Protein AF-T1BI16-F1 (afdb_monomer)

Mean predicted aligned error: 7.41 Å

Secondary structure (DSSP, 8-state):
---GGG-SPPP------EEEEEEEEETTTEEEEEEEEEESTT----EEE-S-STT--S-EE---SEEEEEEE---

Organism: NCBI:txid410659

Sequence (75 aa):
RAGFADEEQLPHVYQVNFSVQRAFHVPGIGTVTDRIAVLNVFDRINLIRPAEGIGIFQSAYGLRRTIYDTITVPI

Radius of gyration: 19.72 Å; Cα contacts (8 Å, |Δi|>4): 131; chains: 1; bounding box: 38×24×56 Å

Nearest PDB structures (foldseek):
  9e9r-assembly1_A  TM=5.858E-01  e=6.149E+00  Homo sapiens

pLDDT: mean 85.94, std 13.82, range [44.69, 97.88]

Structure (mmCIF, N/CA/C/O backbone):
data_AF-T1BI16-F1
#
_entry.id   AF-T1BI16-F1
#
loop_
_atom_site.group_PDB
_atom_site.id
_atom_site.type_symbol
_atom_site.label_atom_id
_atom_site.label_alt_id
_atom_site.label_comp_id
_atom_site.label_asym_id
_atom_site.label_entity_id
_atom_site.label_seq_id
_atom_site.pdbx_PDB_ins_code
_atom_site.Cartn_x
_atom_site.Cartn_y
_atom_site.Cartn_z
_atom_site.occupancy
_atom_site.B_iso_or_equiv
_atom_site.auth_seq_id
_atom_si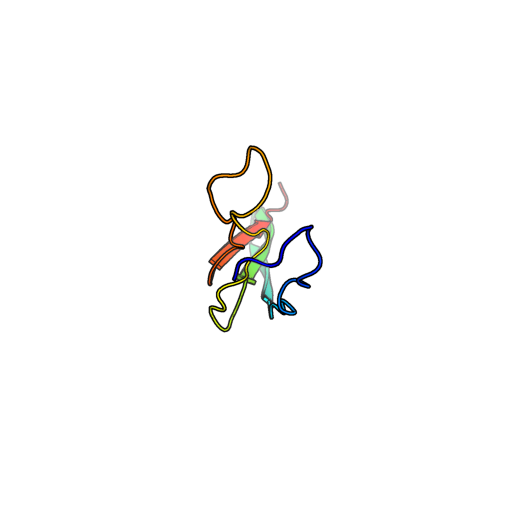te.auth_comp_id
_atom_site.auth_asym_id
_atom_site.auth_atom_id
_atom_site.pdbx_PDB_model_num
ATOM 1 N N . ARG A 1 1 ? 16.293 -4.883 -22.000 1.00 48.03 1 ARG A N 1
ATOM 2 C CA . ARG A 1 1 ? 16.301 -5.357 -23.400 1.00 48.03 1 ARG A CA 1
ATOM 3 C C . ARG A 1 1 ? 16.506 -4.072 -24.162 1.00 48.03 1 ARG A C 1
ATOM 5 O O . ARG A 1 1 ? 15.698 -3.193 -23.958 1.00 48.03 1 ARG A O 1
ATOM 12 N N . ALA A 1 2 ? 17.631 -3.924 -24.860 1.00 44.69 2 ALA A N 1
ATOM 13 C CA . ALA A 1 2 ? 18.049 -2.629 -25.383 1.00 44.69 2 ALA A CA 1
ATOM 14 C C . ALA A 1 2 ? 17.485 -2.416 -26.794 1.00 44.69 2 ALA A C 1
ATOM 16 O O . ALA A 1 2 ? 18.062 -2.901 -27.770 1.00 44.69 2 ALA A O 1
ATOM 17 N N . GLY A 1 3 ? 16.357 -1.713 -26.882 1.00 50.03 3 GLY A N 1
ATOM 18 C CA . GLY A 1 3 ? 15.849 -1.120 -28.116 1.00 50.03 3 GLY A CA 1
ATOM 19 C C . GLY A 1 3 ? 16.487 0.251 -28.340 1.00 50.03 3 GLY A C 1
ATOM 20 O O . GLY A 1 3 ? 16.498 1.095 -27.447 1.00 50.03 3 GLY A O 1
ATOM 21 N N . PHE A 1 4 ? 17.063 0.469 -29.520 1.00 58.78 4 PHE A N 1
ATOM 22 C CA . PHE A 1 4 ? 17.600 1.769 -29.921 1.00 58.78 4 PHE A CA 1
ATOM 23 C C . PHE A 1 4 ? 16.447 2.792 -29.963 1.00 58.78 4 PHE A C 1
ATOM 25 O O . PHE A 1 4 ? 15.392 2.490 -30.507 1.00 58.78 4 PHE A O 1
ATOM 32 N N . ALA A 1 5 ? 16.647 3.982 -29.388 1.00 54.47 5 ALA A N 1
ATOM 33 C CA . ALA A 1 5 ? 15.721 5.123 -29.463 1.00 54.47 5 ALA A CA 1
ATOM 34 C C . ALA A 1 5 ? 14.329 4.967 -28.798 1.00 54.47 5 ALA A C 1
ATOM 36 O O . ALA A 1 5 ? 13.340 5.448 -29.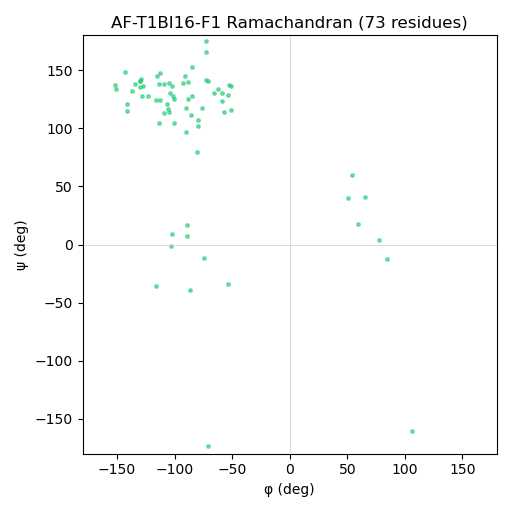342 1.00 54.47 5 ALA A O 1
ATOM 37 N N . ASP A 1 6 ? 14.240 4.348 -27.611 1.00 55.94 6 ASP A N 1
ATOM 38 C CA . ASP A 1 6 ? 13.006 4.307 -26.792 1.00 55.94 6 ASP A CA 1
ATOM 39 C C . ASP A 1 6 ? 11.784 3.653 -27.490 1.00 55.94 6 ASP A C 1
ATOM 41 O O . ASP A 1 6 ? 10.643 3.806 -27.054 1.00 55.94 6 ASP A O 1
ATOM 45 N N . GLU A 1 7 ? 12.008 2.884 -28.563 1.00 56.03 7 GLU A N 1
ATOM 46 C CA . GLU A 1 7 ? 10.955 2.204 -29.338 1.00 56.03 7 GLU A CA 1
ATOM 47 C C . GLU A 1 7 ? 10.373 0.968 -28.624 1.00 56.03 7 GLU A C 1
ATOM 49 O O . GLU A 1 7 ? 9.337 0.433 -29.029 1.00 56.03 7 GLU A O 1
ATOM 54 N N . GLU A 1 8 ? 11.005 0.504 -27.541 1.00 61.50 8 GLU A N 1
ATO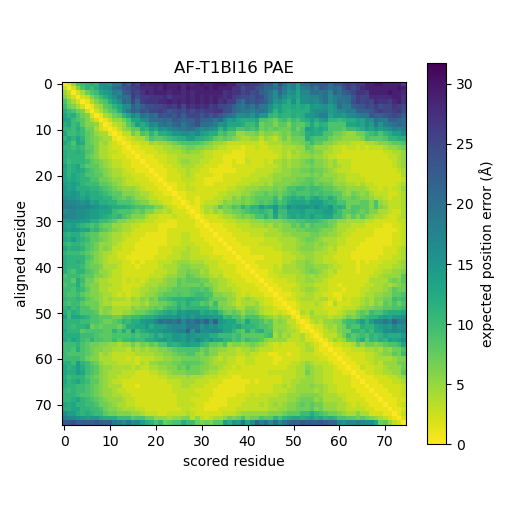M 55 C CA . GLU A 1 8 ? 10.539 -0.649 -26.772 1.00 61.50 8 GLU A CA 1
ATOM 56 C C . GLU A 1 8 ? 9.499 -0.218 -25.726 1.00 61.50 8 GLU A C 1
ATOM 58 O O . GLU A 1 8 ? 9.793 0.469 -24.746 1.00 61.50 8 GLU A O 1
ATOM 63 N N . GLN A 1 9 ? 8.246 -0.638 -25.927 1.00 64.38 9 GLN A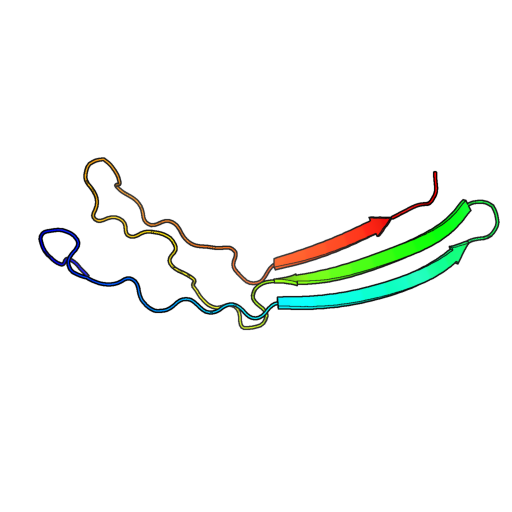 N 1
ATOM 64 C CA . GLN A 1 9 ? 7.187 -0.411 -24.948 1.00 64.38 9 GLN A CA 1
ATOM 65 C C . GLN A 1 9 ? 7.474 -1.191 -23.664 1.00 64.38 9 GLN A C 1
ATOM 67 O O . GLN A 1 9 ? 7.712 -2.402 -23.680 1.00 64.38 9 GLN A O 1
ATOM 72 N N . LEU A 1 10 ? 7.394 -0.489 -22.532 1.00 68.25 10 LEU A N 1
ATOM 73 C CA . LEU A 1 10 ? 7.430 -1.102 -21.210 1.00 68.25 10 LEU A CA 1
ATOM 74 C C . LEU A 1 10 ? 6.401 -2.246 -21.131 1.00 68.25 10 LEU A C 1
ATOM 76 O O . LEU A 1 10 ? 5.257 -2.063 -21.561 1.00 68.25 10 LEU A O 1
ATOM 80 N N . PRO A 1 11 ? 6.767 -3.408 -20.552 1.00 69.19 11 PRO A N 1
ATOM 81 C CA . PRO A 1 11 ? 5.814 -4.479 -20.310 1.00 69.19 11 PRO A CA 1
ATOM 82 C C . PRO A 1 11 ? 4.612 -3.937 -19.543 1.00 69.19 11 PRO A C 1
ATOM 84 O O . PRO A 1 11 ? 4.780 -3.180 -18.586 1.00 69.19 11 PRO A O 1
ATOM 87 N N . HIS A 1 12 ? 3.402 -4.341 -19.931 1.00 74.81 12 HIS A N 1
ATOM 88 C CA . HIS A 1 12 ? 2.202 -3.933 -19.213 1.00 74.81 12 HIS A CA 1
ATOM 89 C C . HIS A 1 12 ? 2.298 -4.340 -17.739 1.00 74.81 12 HIS A C 1
ATOM 91 O O . HIS A 1 12 ? 2.304 -5.524 -17.390 1.00 74.81 12 HIS A O 1
ATOM 97 N N . VAL A 1 13 ? 2.365 -3.334 -16.871 1.00 78.62 13 VAL A N 1
ATOM 98 C CA . VAL A 1 13 ? 2.362 -3.505 -15.423 1.00 78.62 13 VAL A CA 1
ATOM 99 C C . VAL A 1 13 ? 0.920 -3.523 -14.943 1.00 78.62 13 VAL A C 1
ATOM 101 O O . VAL A 1 13 ? 0.165 -2.582 -15.176 1.00 78.62 13 VAL A O 1
ATOM 104 N N . TYR A 1 14 ? 0.550 -4.576 -14.222 1.00 86.56 14 TYR A N 1
ATOM 105 C CA . TYR A 1 14 ? -0.700 -4.627 -13.477 1.00 86.56 14 TYR A CA 1
ATOM 106 C C . TYR A 1 14 ? -0.421 -5.012 -12.032 1.00 86.56 14 TYR A C 1
ATOM 108 O O . TYR A 1 14 ? 0.361 -5.919 -11.738 1.00 86.56 14 TYR A O 1
ATOM 116 N N . GLN A 1 15 ? -1.086 -4.313 -11.120 1.00 90.44 15 GLN A N 1
ATOM 117 C CA . GLN A 1 15 ? -0.954 -4.527 -9.691 1.00 90.44 15 GLN A CA 1
ATOM 118 C C . GLN A 1 15 ? -2.341 -4.691 -9.085 1.00 90.44 15 GLN A C 1
ATOM 120 O O . GLN A 1 15 ? -3.215 -3.849 -9.275 1.00 90.44 15 GLN A O 1
ATOM 125 N N . VAL A 1 16 ? -2.527 -5.777 -8.339 1.00 94.12 16 VAL A N 1
ATOM 126 C CA . VAL A 1 16 ? -3.744 -6.004 -7.560 1.00 94.12 16 VAL A CA 1
ATOM 127 C C . VAL A 1 16 ? -3.457 -5.641 -6.115 1.00 94.12 16 VAL A C 1
ATOM 129 O O . VAL A 1 16 ? -2.502 -6.146 -5.518 1.00 94.12 16 VAL A O 1
ATOM 132 N N . ASN A 1 17 ? -4.286 -4.751 -5.581 1.00 96.12 17 ASN A N 1
ATOM 133 C CA . ASN A 1 17 ? -4.228 -4.279 -4.207 1.00 96.12 17 ASN A CA 1
ATOM 134 C C . ASN A 1 17 ? -5.502 -4.713 -3.487 1.00 96.12 17 ASN A C 1
ATOM 136 O O . ASN A 1 17 ? -6.578 -4.737 -4.083 1.00 96.12 17 ASN A O 1
ATOM 140 N N . PHE A 1 18 ? -5.371 -5.042 -2.210 1.00 97.50 18 PHE A N 1
ATOM 141 C CA . PHE A 1 18 ? -6.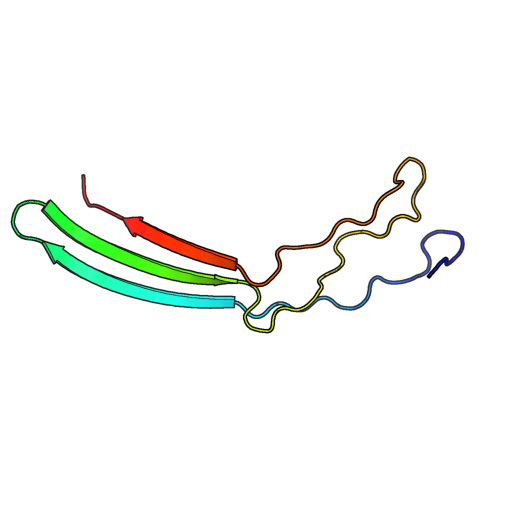476 -5.456 -1.360 1.00 97.50 18 PHE A CA 1
ATOM 142 C C . PHE A 1 18 ? -6.450 -4.644 -0.071 1.00 97.50 18 PHE A C 1
ATOM 144 O O . PHE A 1 18 ? -5.379 -4.393 0.475 1.00 97.50 18 PHE A O 1
ATOM 151 N N . SER A 1 19 ? -7.610 -4.243 0.434 1.00 96.81 19 SER A N 1
ATOM 152 C CA . SER A 1 19 ? -7.709 -3.614 1.746 1.00 96.81 19 SER A CA 1
ATOM 153 C C . SER A 1 19 ? -8.972 -4.045 2.471 1.00 96.81 19 SER A C 1
ATOM 155 O O . SER A 1 19 ? -10.004 -4.325 1.861 1.00 96.81 19 SER A O 1
ATOM 157 N N . VAL A 1 20 ? -8.869 -4.098 3.794 1.00 97.50 20 VAL A N 1
ATOM 158 C CA . VAL A 1 20 ? -9.985 -4.343 4.703 1.00 97.50 20 VAL A CA 1
ATOM 159 C C . VAL A 1 20 ? -9.967 -3.276 5.784 1.00 97.50 20 VAL A C 1
ATOM 161 O O . VAL A 1 20 ? -8.908 -2.860 6.246 1.00 97.50 20 VAL A O 1
ATOM 164 N N . GLN A 1 21 ? -11.151 -2.809 6.159 1.00 97.50 21 GLN A N 1
ATOM 165 C CA . GLN A 1 21 ? -11.337 -1.780 7.169 1.00 97.50 21 GLN A CA 1
ATOM 166 C C . GLN A 1 21 ? -12.360 -2.245 8.194 1.00 97.50 21 GLN A C 1
ATOM 168 O O . GLN A 1 21 ? -13.393 -2.814 7.831 1.00 97.50 21 GLN A O 1
ATOM 173 N N . ARG A 1 22 ? -12.119 -1.909 9.461 1.00 97.00 22 ARG A N 1
ATOM 174 C CA . ARG A 1 22 ? -13.091 -2.079 10.535 1.00 97.00 22 ARG A CA 1
ATOM 175 C C . ARG A 1 22 ? -13.117 -0.863 11.452 1.00 97.00 22 ARG A C 1
ATOM 177 O O . ARG A 1 22 ? -12.085 -0.406 11.925 1.00 97.00 22 ARG A O 1
ATOM 184 N N . ALA A 1 23 ? -14.321 -0.373 11.733 1.00 96.50 23 ALA A N 1
ATOM 185 C CA . ALA A 1 23 ? -14.551 0.621 12.773 1.00 96.50 23 ALA A CA 1
ATOM 186 C C . ALA A 1 23 ? -14.900 -0.071 14.096 1.00 96.50 23 ALA A C 1
ATOM 188 O O . ALA A 1 23 ? -15.653 -1.051 14.117 1.00 96.50 23 ALA A O 1
ATOM 189 N N . PHE A 1 24 ? -14.361 0.444 15.194 1.00 94.94 24 PHE A N 1
ATOM 190 C CA . PHE A 1 24 ? -14.619 -0.019 16.550 1.00 94.94 24 PHE A CA 1
ATOM 191 C C . PHE A 1 24 ? -14.865 1.177 17.467 1.00 94.94 24 PHE A C 1
ATOM 193 O O . PHE A 1 24 ? -14.204 2.209 17.378 1.00 94.94 24 PHE A O 1
ATOM 200 N N . HIS A 1 25 ? -15.857 1.044 18.344 1.00 95.00 25 HIS A N 1
ATOM 201 C CA . HIS A 1 25 ? -16.153 2.066 19.336 1.00 95.00 25 HIS A CA 1
ATOM 202 C C . HIS A 1 25 ? -15.345 1.784 20.599 1.00 95.00 25 HIS A C 1
ATOM 204 O O . HIS A 1 25 ? -15.517 0.735 21.222 1.00 95.00 25 HIS A O 1
ATOM 210 N N . VAL A 1 26 ? -14.461 2.711 20.960 1.00 92.44 26 VAL A N 1
ATOM 211 C CA . VAL A 1 26 ? -13.627 2.611 22.157 1.00 92.44 26 VAL A CA 1
ATOM 212 C C . VAL A 1 26 ? -14.167 3.577 23.211 1.00 92.44 26 VAL A C 1
ATOM 214 O O . VAL A 1 26 ? -14.143 4.792 22.982 1.00 92.44 26 VAL A O 1
ATOM 217 N N . PRO A 1 27 ? -14.645 3.077 24.367 1.00 92.12 27 PRO A N 1
ATOM 218 C CA . PRO A 1 27 ? -15.081 3.934 25.463 1.00 92.12 27 PRO A CA 1
ATOM 219 C C . PRO A 1 27 ? -13.982 4.928 25.860 1.00 92.12 27 PRO A C 1
ATOM 221 O O . PRO A 1 27 ? -12.841 4.538 26.086 1.00 92.12 27 PRO A O 1
ATOM 224 N N . GLY A 1 28 ? -14.324 6.216 25.924 1.00 89.81 28 GLY A N 1
ATOM 225 C CA . GLY A 1 28 ? -13.396 7.295 26.288 1.00 89.81 28 GLY A CA 1
ATOM 226 C C . GLY A 1 28 ? -12.540 7.860 25.147 1.00 89.81 28 GLY A C 1
ATOM 227 O O . GLY A 1 28 ? -11.958 8.922 25.331 1.00 89.81 28 GLY A O 1
ATOM 228 N N . ILE A 1 29 ? -12.490 7.208 23.978 1.00 88.06 29 ILE A N 1
ATOM 229 C CA . ILE A 1 29 ? -11.733 7.684 22.801 1.00 88.06 29 ILE A CA 1
ATOM 230 C C . ILE A 1 29 ? -12.670 8.005 21.631 1.00 88.06 29 ILE A C 1
ATOM 232 O O . ILE A 1 29 ? -12.433 8.963 20.914 1.00 88.06 29 ILE A O 1
ATOM 236 N N . GLY A 1 30 ? -13.755 7.248 21.446 1.00 91.31 30 GLY A N 1
ATOM 237 C CA . GLY A 1 30 ? -14.688 7.406 20.325 1.00 91.31 30 GLY A CA 1
ATOM 238 C C . GLY A 1 30 ? -14.543 6.302 19.274 1.00 91.31 30 GLY A C 1
ATOM 239 O O . GLY A 1 30 ? -14.051 5.209 19.553 1.00 91.31 30 GLY A O 1
ATOM 240 N N . THR A 1 31 ? -15.033 6.551 18.058 1.00 95.38 31 THR A N 1
ATOM 241 C CA . THR A 1 31 ? -14.975 5.589 16.944 1.00 95.38 31 THR A CA 1
ATOM 242 C C . THR A 1 31 ? -13.599 5.573 16.284 1.00 95.38 31 THR A C 1
ATOM 244 O O . THR A 1 31 ? -13.289 6.431 15.461 1.00 95.38 31 THR A O 1
ATOM 247 N N . VAL A 1 32 ? -12.795 4.565 16.600 1.00 95.69 32 VAL A N 1
ATOM 248 C CA . VAL A 1 32 ? -11.499 4.326 15.963 1.00 95.69 32 VAL A CA 1
ATOM 249 C C . VAL A 1 32 ? -11.703 3.445 14.729 1.00 95.69 32 VAL A C 1
ATOM 251 O O . VAL A 1 32 ? -12.516 2.521 14.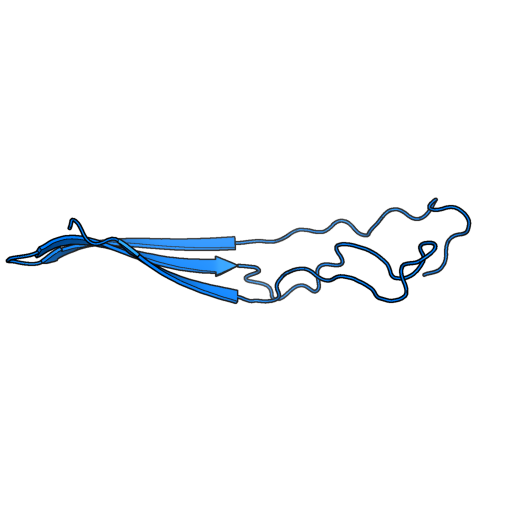736 1.00 95.69 32 VAL A O 1
ATOM 254 N N . THR A 1 33 ? -10.992 3.740 13.645 1.00 97.25 33 THR A N 1
ATOM 255 C CA . THR A 1 33 ? -11.017 2.937 12.417 1.00 97.25 33 THR A CA 1
ATOM 256 C C . THR A 1 33 ? -9.647 2.338 12.167 1.00 97.25 33 THR A C 1
ATOM 258 O O . THR A 1 33 ? -8.673 3.073 12.061 1.00 97.25 33 THR A O 1
ATOM 261 N N . ASP A 1 34 ? -9.592 1.020 12.038 1.00 97.06 34 ASP A N 1
ATOM 262 C CA . ASP A 1 34 ? -8.401 0.284 11.631 1.00 97.06 34 ASP A CA 1
ATOM 263 C C . ASP A 1 34 ? -8.547 -0.172 10.176 1.00 97.06 34 ASP A C 1
ATOM 265 O O . ASP A 1 34 ? -9.636 -0.572 9.735 1.00 97.06 34 ASP A O 1
ATOM 269 N N . ARG A 1 35 ? -7.464 -0.067 9.410 1.00 97.75 35 ARG A N 1
ATOM 270 C CA . ARG A 1 35 ? -7.408 -0.460 8.008 1.00 97.75 35 ARG A CA 1
ATOM 271 C C . ARG A 1 35 ? -6.071 -1.106 7.699 1.00 97.75 35 ARG A C 1
ATOM 273 O O . ARG A 1 35 ? -5.036 -0.447 7.681 1.00 97.75 35 ARG A O 1
ATOM 280 N N . ILE A 1 36 ? -6.157 -2.346 7.242 1.00 97.81 36 ILE A N 1
ATOM 281 C CA . ILE A 1 36 ? -5.023 -3.086 6.707 1.00 97.81 36 ILE A CA 1
ATOM 282 C C . ILE A 1 36 ? -5.116 -3.062 5.181 1.00 97.81 36 ILE A C 1
ATOM 284 O O . ILE A 1 36 ? -6.145 -3.420 4.599 1.00 97.81 36 ILE A O 1
ATOM 288 N N . ALA A 1 37 ? -4.038 -2.648 4.520 1.00 97.88 37 ALA A N 1
ATOM 289 C CA . ALA A 1 37 ? -3.911 -2.637 3.069 1.00 97.88 37 ALA A CA 1
ATOM 290 C C . ALA A 1 37 ? -2.698 -3.459 2.624 1.00 97.88 37 ALA A C 1
ATOM 292 O O . ALA A 1 37 ? -1.578 -3.242 3.072 1.00 97.88 37 ALA A O 1
ATOM 293 N N . VAL A 1 38 ? -2.916 -4.384 1.697 1.00 97.44 38 VAL A N 1
ATOM 294 C CA . VAL A 1 38 ? -1.875 -5.174 1.044 1.00 97.44 38 VAL A CA 1
ATOM 295 C C . VAL A 1 38 ? -1.751 -4.701 -0.395 1.00 97.44 38 VAL A C 1
ATOM 297 O O . VAL A 1 38 ? -2.658 -4.872 -1.214 1.00 97.44 38 VAL A O 1
ATOM 300 N N . LEU A 1 39 ? -0.610 -4.106 -0.713 1.00 96.31 39 LEU A N 1
ATOM 301 C CA . LEU A 1 39 ? -0.261 -3.720 -2.069 1.00 96.31 39 LEU A CA 1
ATOM 302 C C . LEU A 1 39 ? 0.487 -4.852 -2.758 1.00 96.31 39 LEU A C 1
ATOM 304 O O . LEU A 1 39 ? 1.291 -5.545 -2.132 1.00 96.31 39 LEU A O 1
ATOM 308 N N . ASN A 1 40 ? 0.246 -4.999 -4.060 1.00 95.12 40 ASN A N 1
ATOM 309 C CA . ASN A 1 40 ? 0.895 -6.009 -4.889 1.00 95.12 40 ASN A CA 1
ATOM 310 C C . ASN A 1 40 ? 0.726 -7.423 -4.303 1.00 95.12 40 ASN A C 1
ATOM 312 O O . ASN A 1 40 ? 1.689 -8.122 -3.979 1.00 95.12 40 ASN A O 1
ATOM 316 N N . VAL A 1 41 ? -0.535 -7.842 -4.158 1.00 94.25 41 VAL A N 1
ATOM 317 C CA . VAL A 1 41 ? -0.919 -9.111 -3.515 1.00 94.25 41 VAL A CA 1
ATOM 318 C C . VAL A 1 41 ? -0.200 -10.307 -4.147 1.00 94.25 41 VAL A C 1
ATOM 320 O O . VAL A 1 41 ? 0.195 -11.227 -3.439 1.00 94.25 41 VAL A O 1
ATOM 323 N N . PHE A 1 42 ? 0.063 -10.277 -5.453 1.00 94.00 42 PHE A N 1
ATOM 324 C CA . PHE A 1 42 ? 0.744 -11.354 -6.181 1.00 94.00 42 PHE A CA 1
ATOM 325 C C . PHE A 1 42 ? 2.279 -11.233 -6.233 1.00 94.00 42 PHE A C 1
ATOM 327 O O . PHE A 1 42 ? 2.907 -12.016 -6.937 1.00 94.00 42 PHE A O 1
ATOM 334 N N . ASP A 1 43 ? 2.881 -10.281 -5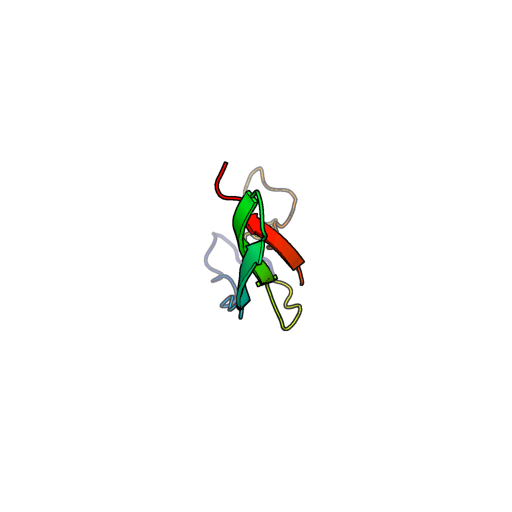.511 1.00 91.81 43 ASP A N 1
ATOM 335 C CA . ASP A 1 43 ? 4.334 -10.031 -5.463 1.00 91.81 43 ASP A CA 1
ATOM 336 C C . ASP A 1 43 ? 5.006 -9.902 -6.848 1.00 91.81 43 ASP A C 1
ATOM 338 O O . ASP A 1 43 ? 6.104 -10.406 -7.099 1.00 91.81 43 ASP A O 1
ATOM 342 N N . ARG A 1 44 ? 4.338 -9.225 -7.789 1.00 91.56 44 ARG A N 1
ATOM 343 C CA . ARG A 1 44 ? 4.886 -9.014 -9.134 1.00 91.56 44 ARG A CA 1
ATOM 344 C C . ARG A 1 44 ? 6.042 -8.024 -9.108 1.00 91.56 44 ARG A C 1
ATOM 346 O O . ARG A 1 44 ? 5.996 -7.009 -8.417 1.00 91.56 44 ARG A O 1
ATOM 353 N N . ILE A 1 45 ? 7.069 -8.298 -9.907 1.00 90.69 45 ILE A N 1
ATOM 354 C CA . ILE A 1 45 ? 8.142 -7.336 -10.159 1.00 90.69 45 ILE A CA 1
ATOM 355 C C . ILE A 1 45 ? 7.628 -6.346 -11.200 1.00 90.69 45 ILE A C 1
ATOM 357 O O . ILE A 1 45 ? 7.481 -6.682 -12.372 1.00 90.69 45 ILE A O 1
ATOM 361 N N . ASN A 1 46 ? 7.342 -5.132 -10.746 1.00 88.94 46 ASN A N 1
ATOM 362 C CA . ASN A 1 46 ? 6.780 -4.076 -11.573 1.00 88.94 46 AS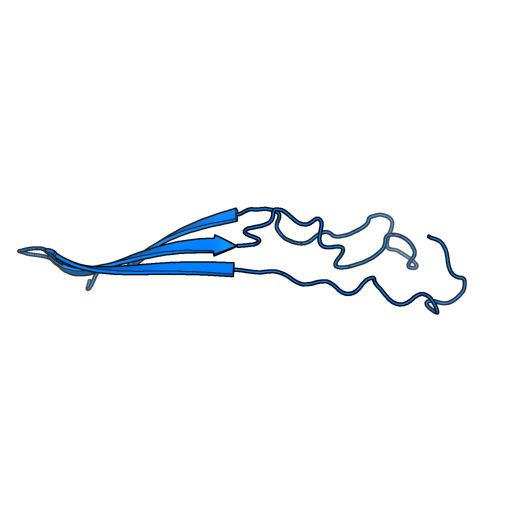N A CA 1
ATOM 363 C C . ASN A 1 46 ? 7.900 -3.115 -11.973 1.00 88.94 46 ASN A C 1
ATOM 365 O O . ASN A 1 46 ? 8.376 -2.344 -11.141 1.00 88.94 46 ASN A O 1
ATOM 369 N N . LEU A 1 47 ? 8.353 -3.183 -13.225 1.00 88.62 47 LEU A N 1
ATOM 370 C CA . LEU A 1 47 ? 9.336 -2.242 -13.759 1.00 88.62 47 LEU A CA 1
ATOM 371 C C . LEU A 1 47 ? 8.637 -0.910 -14.050 1.00 88.62 47 LEU A C 1
ATOM 373 O O . LEU A 1 47 ? 7.738 -0.854 -14.882 1.00 88.62 47 LEU A O 1
ATOM 377 N N . ILE A 1 48 ? 9.049 0.152 -13.362 1.00 86.12 48 ILE A N 1
ATOM 378 C CA . ILE A 1 48 ? 8.532 1.509 -13.594 1.00 86.12 48 ILE A CA 1
ATOM 379 C C . ILE A 1 48 ? 9.338 2.186 -14.698 1.00 86.12 48 ILE A C 1
ATOM 381 O O . ILE A 1 48 ? 8.785 2.913 -15.517 1.00 86.12 48 ILE A O 1
ATOM 385 N N . ARG A 1 49 ? 10.658 1.967 -14.702 1.00 86.12 49 ARG A N 1
ATOM 386 C CA . ARG A 1 49 ? 11.569 2.621 -15.641 1.00 86.12 49 ARG A CA 1
ATOM 387 C C . ARG A 1 49 ? 12.792 1.749 -15.931 1.00 86.12 49 ARG A C 1
ATOM 389 O O . ARG A 1 49 ? 13.405 1.271 -14.969 1.00 86.12 49 ARG A O 1
ATOM 396 N N . PRO A 1 50 ? 13.187 1.586 -17.205 1.00 83.88 50 PRO A N 1
ATOM 397 C CA . PRO A 1 50 ? 14.394 0.854 -17.576 1.00 83.88 50 PRO A CA 1
ATOM 398 C C . PRO A 1 50 ? 15.676 1.638 -17.236 1.00 83.88 50 PRO A C 1
ATOM 400 O O . PRO A 1 50 ? 15.643 2.839 -16.963 1.00 83.88 50 PRO A O 1
ATOM 403 N N . ALA A 1 51 ? 16.817 0.946 -17.258 1.00 82.31 51 ALA A N 1
ATOM 404 C CA . ALA A 1 51 ? 18.157 1.509 -17.030 1.00 82.31 51 ALA A CA 1
ATOM 405 C C . ALA A 1 51 ? 18.843 2.014 -18.316 1.00 82.31 51 ALA A C 1
ATOM 407 O O . ALA A 1 51 ? 20.061 2.122 -18.354 1.00 82.31 51 ALA A O 1
ATOM 408 N N . GLU A 1 52 ? 18.087 2.220 -19.393 1.00 76.88 52 GLU A N 1
ATOM 409 C CA . GLU A 1 52 ? 18.636 2.365 -20.750 1.00 76.88 52 GLU A CA 1
ATOM 410 C C . GLU A 1 52 ? 18.661 3.832 -21.234 1.00 76.88 52 GLU A C 1
ATOM 412 O O . GLU A 1 52 ? 19.156 4.116 -22.318 1.00 76.88 52 GLU A O 1
ATOM 417 N N . GLY A 1 53 ? 18.181 4.780 -20.418 1.00 71.44 53 GLY A N 1
ATOM 418 C CA . GLY A 1 53 ? 18.136 6.207 -20.757 1.00 71.44 53 GLY A CA 1
ATOM 419 C C . GLY A 1 53 ? 19.436 6.968 -20.463 1.00 71.44 53 GLY A C 1
ATOM 420 O O . GLY A 1 53 ? 20.185 6.636 -19.543 1.00 71.44 53 GLY A O 1
ATOM 421 N N . ILE A 1 54 ? 19.688 8.049 -21.210 1.00 76.75 54 ILE A N 1
ATOM 422 C CA . ILE A 1 54 ? 20.847 8.932 -20.994 1.00 76.75 54 ILE A CA 1
ATOM 423 C C . ILE A 1 54 ? 20.797 9.510 -19.571 1.00 76.75 54 ILE A C 1
ATOM 425 O O . ILE A 1 54 ? 19.816 10.131 -19.170 1.00 76.75 54 ILE A O 1
ATOM 429 N N . GLY A 1 55 ? 21.862 9.296 -18.795 1.00 8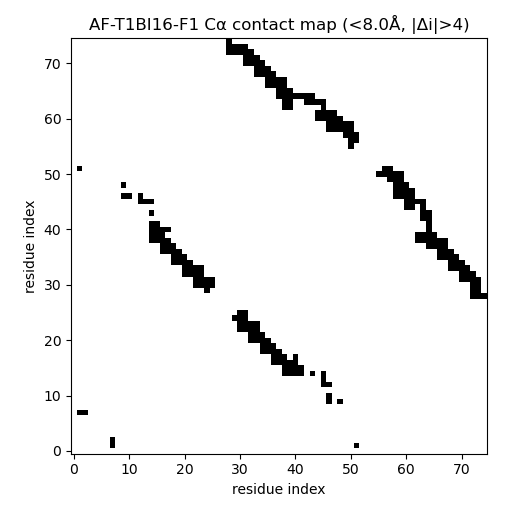0.06 55 GLY A N 1
ATOM 430 C CA . GLY A 1 55 ? 21.935 9.719 -17.392 1.00 80.06 55 GLY A CA 1
ATOM 431 C C . GLY A 1 55 ? 21.168 8.824 -16.407 1.00 80.06 55 GLY A C 1
ATOM 432 O O . GLY A 1 55 ? 21.134 9.127 -15.214 1.00 80.06 55 GLY A O 1
ATOM 433 N N . ILE A 1 56 ? 20.579 7.712 -16.865 1.00 77.94 56 ILE A N 1
ATOM 434 C CA . ILE A 1 56 ? 19.881 6.726 -16.034 1.00 77.94 56 ILE A CA 1
ATOM 435 C C . ILE A 1 56 ? 20.673 5.423 -16.080 1.00 77.94 56 ILE A C 1
ATOM 437 O O . ILE A 1 56 ? 20.594 4.672 -17.037 1.00 77.94 56 ILE A O 1
ATOM 441 N N . PHE A 1 57 ? 21.397 5.117 -15.007 1.00 82.38 57 PHE A N 1
ATOM 442 C CA . PHE A 1 57 ? 22.249 3.918 -14.940 1.00 82.38 57 PHE A CA 1
ATOM 443 C C . PHE A 1 57 ? 21.630 2.773 -14.128 1.00 82.38 57 PHE A C 1
ATOM 445 O O . PHE A 1 57 ? 22.297 1.795 -13.804 1.00 82.38 57 PHE A O 1
ATOM 452 N N . GLN A 1 58 ? 20.356 2.906 -13.751 1.00 87.56 58 GLN A N 1
ATOM 453 C CA . GLN A 1 58 ? 19.668 1.954 -12.883 1.00 87.56 58 GLN A CA 1
ATOM 454 C C . GLN A 1 58 ? 18.161 1.918 -13.138 1.00 87.56 58 GLN A C 1
ATOM 456 O O . GLN A 1 58 ? 17.498 2.954 -13.289 1.00 87.56 58 GLN A O 1
ATOM 461 N N . SER A 1 59 ? 17.629 0.695 -13.155 1.00 88.19 59 SER A N 1
ATOM 462 C CA . SER A 1 59 ? 16.199 0.442 -13.312 1.00 88.19 59 SER A CA 1
ATOM 463 C C . SER A 1 59 ? 15.469 0.825 -12.031 1.00 88.19 59 SER A C 1
ATOM 465 O O . SER A 1 59 ? 15.962 0.570 -10.932 1.00 88.19 59 SER A O 1
ATOM 467 N N . ALA A 1 60 ? 14.283 1.410 -12.170 1.00 88.69 60 ALA A N 1
ATOM 468 C CA . ALA A 1 60 ? 13.399 1.668 -11.042 1.00 88.69 60 ALA A CA 1
ATOM 469 C C . ALA A 1 60 ? 12.262 0.651 -11.031 1.00 88.69 60 ALA A C 1
ATOM 471 O O . ALA A 1 60 ? 11.579 0.451 -12.039 1.00 88.69 60 ALA A O 1
ATOM 472 N N . TYR A 1 61 ? 12.042 0.052 -9.867 1.00 90.75 61 TYR A N 1
ATOM 473 C CA . TYR A 1 61 ? 10.979 -0.911 -9.632 1.00 90.75 61 TYR A CA 1
ATOM 474 C C . TYR A 1 61 ? 9.943 -0.331 -8.676 1.00 90.75 61 TYR A C 1
ATOM 476 O O . TYR A 1 61 ? 10.269 0.458 -7.789 1.00 90.75 61 TYR A O 1
ATOM 484 N N . GLY A 1 62 ? 8.690 -0.727 -8.871 1.00 90.62 62 GLY A N 1
ATOM 485 C CA . GLY A 1 62 ? 7.610 -0.430 -7.946 1.00 90.62 62 GLY A CA 1
ATOM 486 C C . GLY A 1 62 ? 7.703 -1.250 -6.670 1.00 90.62 62 GLY A C 1
ATOM 487 O O . GLY A 1 62 ? 8.541 -2.143 -6.523 1.00 90.62 62 GLY A O 1
ATOM 488 N N . LEU A 1 63 ? 6.797 -0.944 -5.744 1.00 91.06 63 LEU A N 1
ATOM 489 C CA . LEU A 1 63 ? 6.688 -1.671 -4.490 1.00 91.06 63 LEU A CA 1
ATOM 490 C C . LEU A 1 63 ? 6.418 -3.157 -4.763 1.00 91.06 63 LEU A C 1
ATOM 492 O O . LEU A 1 63 ? 5.510 -3.533 -5.513 1.00 91.06 63 LEU A O 1
ATOM 496 N N . ARG A 1 64 ? 7.212 -4.008 -4.110 1.00 93.06 64 ARG A N 1
ATOM 497 C CA . ARG A 1 64 ? 6.912 -5.439 -3.989 1.00 93.06 64 ARG A CA 1
ATOM 498 C C . ARG A 1 64 ? 5.718 -5.619 -3.046 1.00 93.06 64 ARG A C 1
ATOM 500 O O . ARG A 1 64 ? 5.101 -4.627 -2.637 1.00 93.06 64 ARG A O 1
ATOM 507 N N . ARG A 1 65 ? 5.366 -6.857 -2.693 1.00 95.81 65 ARG A N 1
ATOM 508 C CA . ARG A 1 65 ? 4.300 -7.089 -1.708 1.00 95.81 65 ARG A CA 1
ATOM 509 C C . ARG A 1 65 ? 4.551 -6.262 -0.443 1.00 95.81 65 ARG A C 1
ATOM 511 O O . ARG A 1 65 ? 5.540 -6.475 0.252 1.00 95.81 65 ARG A O 1
ATOM 518 N N . THR A 1 66 ? 3.650 -5.325 -0.166 1.00 96.88 66 THR A N 1
ATOM 519 C CA . THR A 1 66 ? 3.794 -4.354 0.924 1.00 96.88 66 THR A CA 1
ATOM 520 C C . THR A 1 66 ? 2.518 -4.338 1.743 1.00 96.88 66 THR A C 1
ATOM 522 O O . THR A 1 66 ? 1.428 -4.326 1.177 1.00 96.88 66 THR A O 1
ATOM 525 N N . ILE A 1 67 ? 2.653 -4.341 3.066 1.00 97.19 67 ILE A N 1
ATOM 526 C CA . ILE A 1 67 ? 1.529 -4.292 3.999 1.00 97.19 67 ILE A CA 1
ATOM 527 C C . ILE A 1 67 ? 1.585 -2.950 4.718 1.00 97.19 67 ILE A C 1
ATOM 529 O O . ILE A 1 67 ? 2.605 -2.609 5.313 1.00 97.19 67 ILE A O 1
ATOM 533 N N . TYR A 1 68 ? 0.490 -2.207 4.641 1.00 97.62 68 TYR A N 1
ATOM 534 C CA . TYR A 1 68 ? 0.256 -1.002 5.417 1.00 97.62 68 TYR A CA 1
ATOM 535 C C . TYR A 1 68 ? -0.820 -1.278 6.451 1.00 97.62 68 TYR A C 1
ATOM 537 O O . TYR A 1 68 ? -1.840 -1.897 6.144 1.00 97.62 68 TYR A O 1
ATOM 545 N N . ASP A 1 69 ? -0.580 -0.772 7.649 1.00 97.50 69 ASP A N 1
ATOM 546 C CA . ASP A 1 69 ? -1.566 -0.685 8.708 1.00 97.50 69 ASP A CA 1
ATOM 547 C C . ASP A 1 69 ? -1.864 0.791 8.973 1.00 97.50 69 ASP A C 1
ATOM 549 O O . ASP A 1 69 ? -0.968 1.640 8.907 1.00 97.50 69 ASP A O 1
ATOM 553 N N . THR A 1 70 ? -3.130 1.137 9.164 1.00 97.25 70 THR A N 1
ATOM 554 C CA . THR A 1 70 ? -3.561 2.525 9.333 1.00 97.25 70 THR A CA 1
ATOM 555 C C . THR A 1 70 ? -4.656 2.604 10.372 1.00 97.25 70 THR A C 1
ATOM 557 O O . THR A 1 70 ? -5.784 2.172 10.144 1.00 97.25 70 THR A O 1
ATOM 560 N N . ILE A 1 71 ? -4.335 3.277 11.471 1.00 96.12 71 ILE A N 1
ATOM 561 C CA . ILE A 1 71 ? -5.257 3.528 12.569 1.00 96.12 71 ILE A CA 1
ATOM 562 C C . ILE A 1 71 ? -5.667 4.998 12.522 1.00 96.12 71 ILE A C 1
ATOM 564 O O . ILE A 1 71 ? -4.834 5.899 12.606 1.00 96.12 71 ILE A O 1
ATOM 568 N N . THR A 1 72 ? -6.965 5.244 12.385 1.00 96.12 72 THR A N 1
ATOM 569 C CA . THR A 1 72 ? -7.571 6.575 12.474 1.00 96.12 72 THR A CA 1
ATOM 570 C C . THR A 1 72 ? -8.279 6.696 13.812 1.00 96.12 72 THR A C 1
ATOM 572 O O . THR A 1 72 ? -9.262 5.997 14.060 1.00 96.12 72 THR A O 1
ATOM 575 N N . VAL A 1 73 ? -7.780 7.581 14.669 1.00 94.06 73 VAL A N 1
ATOM 576 C CA . VAL A 1 73 ? -8.362 7.877 15.980 1.00 94.06 73 VAL A CA 1
ATOM 577 C C . VAL A 1 73 ? -9.131 9.200 15.885 1.00 94.06 73 VAL A C 1
ATOM 579 O O . VAL A 1 73 ? -8.614 10.139 15.279 1.00 94.06 73 VAL A O 1
ATOM 582 N N . PRO A 1 74 ? -10.344 9.300 16.453 1.00 86.62 74 PRO A N 1
ATOM 583 C CA . PRO A 1 74 ? -11.072 10.556 16.549 1.00 86.62 74 PRO A CA 1
ATOM 584 C C . PRO A 1 74 ? -10.522 11.350 17.740 1.00 86.62 74 PRO A C 1
ATOM 586 O O . PRO A 1 74 ? -11.074 11.311 18.836 1.00 86.62 74 PRO A O 1
ATOM 589 N N . ILE A 1 75 ? -9.384 12.003 17.530 1.00 70.88 75 ILE A N 1
ATOM 590 C CA . ILE A 1 75 ? -8.793 12.982 18.453 1.00 70.88 75 ILE A CA 1
ATOM 591 C C . ILE A 1 75 ? -8.857 14.373 17.841 1.00 70.88 75 ILE A C 1
ATOM 593 O O . ILE A 1 75 ? -8.651 14.479 16.610 1.00 70.88 75 ILE A O 1
#

Foldseek 3Di:
DDDPPPPDDAPDDDKDKDKDKDWDQDPPFGIKMKMKIWIRPVQDWAFPADQHDDVRNDTDTDDGTDIDIDMDTPD

Solvent-accessible surface area (backbone atoms only — not comparable to full-atom values): 4785 Å² total; per-residue (Å²): 133,92,51,80,86,77,71,60,76,76,74,90,74,82,76,56,68,50,72,52,73,50,76,46,79,41,91,97,56,42,64,30,34,41,32,45,34,35,36,24,71,82,53,54,88,37,74,74,39,73,42,83,49,94,96,34,89,58,63,42,66,52,74,49,62,40,80,45,80,46,77,46,70,62,121